Protein AF-A0A0M8XRR8-F1 (afdb_monomer_lite)

Secondary structure (DSSP, 8-state):
--SS--SEEEEEEEEETTEEEEEEETTEEESSEEE-TTT-SSHHHHHHHHHHHHHSPEEEEEEEEEEEEE-PPPSSPPPTTPPS-EEEEEEEEEEES-----TT-TT-EEE-HHHHHHHHHHHHHHHTTSS-HHHHHHS--B-HHHHHHHHHTTSS---HHHHHHHHHHH-

Structure (mmCIF, N/CA/C/O backbone):
data_AF-A0A0M8XRR8-F1
#
_entry.id   AF-A0A0M8XRR8-F1
#
loop_
_atom_site.group_PDB
_atom_site.id
_atom_site.type_symbol
_atom_site.label_atom_id
_atom_site.label_alt_id
_atom_site.label_comp_id
_atom_site.label_asym_id
_atom_site.label_entity_id
_atom_site.label_seq_id
_atom_site.pdbx_PDB_ins_code
_atom_site.Cartn_x
_atom_site.Cartn_y
_atom_site.Cartn_z
_atom_site.occupancy
_atom_site.B_iso_or_equiv
_atom_site.auth_seq_id
_atom_site.auth_comp_id
_atom_site.auth_asym_id
_atom_site.auth_atom_id
_atom_site.pdbx_PDB_model_num
ATOM 1 N N . MET A 1 1 ? 21.728 -3.946 -2.144 1.00 59.56 1 MET A N 1
ATOM 2 C CA . MET A 1 1 ? 20.487 -3.176 -2.395 1.00 59.56 1 MET A CA 1
ATOM 3 C C . MET A 1 1 ? 20.867 -1.784 -2.896 1.00 59.56 1 MET A C 1
ATOM 5 O O . MET A 1 1 ? 21.911 -1.306 -2.466 1.00 59.56 1 MET A O 1
ATOM 9 N N . PRO A 1 2 ? 20.089 -1.155 -3.796 1.00 62.59 2 PRO A N 1
ATOM 10 C CA . PRO A 1 2 ? 20.372 0.178 -4.313 1.00 62.59 2 PRO A CA 1
ATOM 11 C C . PRO A 1 2 ? 20.340 1.204 -3.183 1.00 62.59 2 PRO A C 1
ATOM 13 O O . PRO A 1 2 ? 19.416 1.198 -2.370 1.00 62.59 2 PRO A O 1
ATOM 16 N N . THR A 1 3 ? 21.332 2.089 -3.154 1.00 84.19 3 THR A N 1
ATOM 17 C CA . THR A 1 3 ? 21.467 3.130 -2.124 1.00 84.19 3 THR A CA 1
ATOM 18 C C . THR A 1 3 ? 20.432 4.246 -2.279 1.00 84.19 3 THR A C 1
ATOM 20 O O . THR A 1 3 ? 20.097 4.905 -1.303 1.00 84.19 3 THR A O 1
ATOM 23 N N . TYR A 1 4 ? 19.902 4.443 -3.489 1.00 88.19 4 TYR A N 1
ATOM 24 C CA . TYR A 1 4 ? 18.969 5.518 -3.823 1.00 88.19 4 TYR A CA 1
ATOM 25 C C . TYR A 1 4 ? 17.598 4.985 -4.244 1.00 88.19 4 TYR A C 1
ATOM 27 O O . TYR A 1 4 ? 17.458 3.846 -4.698 1.00 88.19 4 TYR A O 1
ATOM 35 N N . CYS A 1 5 ? 16.587 5.840 -4.111 1.00 90.38 5 CYS A N 1
ATOM 36 C CA . CYS A 1 5 ? 15.266 5.632 -4.690 1.00 90.38 5 CYS A CA 1
ATOM 37 C C . CYS A 1 5 ? 15.357 5.623 -6.228 1.00 90.38 5 CYS A C 1
ATOM 39 O O . CYS A 1 5 ? 15.915 6.539 -6.836 1.00 90.38 5 CYS A O 1
ATOM 41 N N . ASP A 1 6 ? 14.784 4.597 -6.858 1.00 91.00 6 ASP A N 1
ATOM 42 C CA . ASP A 1 6 ? 14.714 4.452 -8.319 1.00 91.00 6 ASP A CA 1
ATOM 43 C C . ASP A 1 6 ? 13.427 5.037 -8.930 1.00 91.00 6 ASP A C 1
ATOM 45 O O . ASP A 1 6 ? 13.238 5.011 -10.146 1.00 91.00 6 ASP A O 1
ATOM 49 N N . SER A 1 7 ? 12.558 5.602 -8.086 1.00 93.50 7 SER A N 1
ATOM 50 C CA . SER A 1 7 ? 11.241 6.132 -8.444 1.00 93.50 7 SER A CA 1
ATOM 51 C C . SER A 1 7 ? 10.305 5.089 -9.071 1.00 93.50 7 SER A C 1
ATOM 53 O O . SER A 1 7 ? 9.370 5.464 -9.781 1.00 93.50 7 SER A O 1
ATOM 55 N N . THR A 1 8 ? 10.519 3.793 -8.817 1.00 95.94 8 THR A N 1
ATOM 56 C CA . THR A 1 8 ? 9.655 2.706 -9.297 1.00 95.94 8 THR A CA 1
ATOM 57 C C . THR A 1 8 ? 9.261 1.763 -8.173 1.00 95.94 8 THR A C 1
ATOM 59 O O . THR A 1 8 ? 10.115 1.314 -7.416 1.00 95.94 8 THR A O 1
ATOM 62 N N . MET A 1 9 ? 7.975 1.438 -8.080 1.00 96.50 9 MET A N 1
ATOM 63 C CA . MET A 1 9 ? 7.430 0.536 -7.065 1.00 96.50 9 MET A CA 1
ATOM 64 C C . MET A 1 9 ? 6.542 -0.512 -7.720 1.00 96.50 9 MET A C 1
ATOM 66 O O . MET A 1 9 ? 5.689 -0.193 -8.546 1.00 96.50 9 MET A O 1
ATOM 70 N N . VAL A 1 10 ? 6.727 -1.772 -7.356 1.00 97.94 10 VAL A N 1
ATOM 71 C CA . VAL A 1 10 ? 5.784 -2.839 -7.690 1.00 97.94 10 VAL A CA 1
ATOM 72 C C . VAL A 1 10 ? 4.957 -3.156 -6.455 1.00 97.94 10 VAL A C 1
ATOM 74 O O . VAL A 1 10 ? 5.484 -3.125 -5.345 1.00 97.94 10 VAL A O 1
ATOM 77 N N . ALA A 1 11 ? 3.679 -3.460 -6.646 1.00 98.06 11 ALA A N 1
ATOM 78 C CA . ALA A 1 11 ? 2.813 -3.991 -5.602 1.00 98.06 11 ALA A CA 1
ATOM 79 C C . ALA A 1 11 ? 1.953 -5.126 -6.150 1.00 98.06 11 ALA A C 1
ATOM 81 O O . ALA A 1 11 ? 1.663 -5.166 -7.350 1.00 98.06 11 ALA A O 1
ATOM 82 N N . VAL A 1 12 ? 1.552 -6.049 -5.279 1.00 98.31 12 VAL A N 1
ATOM 83 C CA . VAL A 1 12 ? 0.782 -7.227 -5.683 1.00 98.31 12 VAL A CA 1
ATOM 84 C C . VAL A 1 12 ? -0.435 -7.418 -4.791 1.00 98.31 12 VAL A C 1
ATOM 86 O O . VAL A 1 12 ? -0.307 -7.644 -3.593 1.00 98.31 12 VAL A O 1
ATOM 89 N N . LEU A 1 13 ? -1.622 -7.383 -5.391 1.00 97.69 13 LEU A N 1
ATOM 90 C CA . LEU A 1 13 ? -2.862 -7.817 -4.768 1.00 97.69 13 LEU A CA 1
ATOM 91 C C . LEU A 1 13 ? -2.960 -9.345 -4.887 1.00 97.69 13 LEU A C 1
ATOM 93 O O . LEU A 1 13 ? -3.325 -9.889 -5.931 1.00 97.69 13 LEU A O 1
ATOM 97 N N . ILE A 1 14 ? -2.566 -10.038 -3.824 1.00 97.25 14 ILE A N 1
ATOM 98 C CA . ILE A 1 14 ? -2.640 -11.498 -3.736 1.00 97.25 14 ILE A CA 1
ATOM 99 C C . ILE A 1 14 ? -3.966 -11.849 -3.081 1.00 97.25 14 ILE A C 1
ATOM 101 O O . ILE A 1 14 ? -4.205 -11.379 -1.975 1.00 97.25 14 ILE A O 1
ATOM 105 N N . THR A 1 15 ? -4.790 -12.660 -3.742 1.00 93.00 15 THR A N 1
ATOM 106 C CA . THR A 1 15 ? -6.141 -13.007 -3.259 1.00 93.00 15 THR A CA 1
ATOM 107 C C . THR A 1 15 ? -6.335 -14.516 -3.121 1.00 93.00 15 THR A C 1
ATOM 109 O O . THR A 1 15 ? -5.791 -15.284 -3.925 1.00 93.00 15 THR A O 1
ATOM 112 N N . ALA A 1 16 ? -7.090 -14.926 -2.100 1.00 91.06 16 ALA A N 1
ATOM 113 C CA . ALA A 1 16 ? -7.617 -16.276 -1.887 1.00 91.06 16 ALA A CA 1
ATOM 114 C C . ALA A 1 16 ? -8.849 -16.184 -0.970 1.00 91.06 16 ALA A C 1
ATOM 116 O O . ALA A 1 16 ? -8.792 -15.446 0.001 1.00 91.06 16 ALA A O 1
ATOM 117 N N . ASP A 1 17 ? -9.935 -16.898 -1.285 1.00 87.44 17 ASP A N 1
ATOM 118 C CA . ASP A 1 17 ? -11.136 -17.023 -0.435 1.00 87.44 17 ASP A CA 1
ATOM 119 C C . ASP A 1 17 ? -11.652 -15.693 0.172 1.00 87.44 17 ASP A C 1
ATOM 121 O O . ASP A 1 17 ? -11.903 -15.599 1.366 1.00 87.44 17 ASP A O 1
ATOM 125 N N . ASP A 1 18 ? -11.790 -14.656 -0.667 1.00 88.94 18 ASP A N 1
ATOM 126 C CA . ASP A 1 18 ? -12.195 -13.277 -0.307 1.00 88.94 18 ASP A CA 1
ATOM 127 C C . ASP A 1 18 ? -11.234 -12.499 0.616 1.00 88.94 18 ASP A C 1
ATOM 129 O O . ASP A 1 18 ? -11.480 -11.337 0.952 1.00 88.94 18 ASP A O 1
ATOM 133 N N . GLU A 1 19 ? -10.085 -13.084 0.941 1.00 95.06 19 GLU A N 1
ATOM 134 C CA . GLU A 1 19 ? -8.995 -12.445 1.664 1.00 95.06 19 GLU A CA 1
ATOM 135 C C . GLU A 1 19 ? -7.904 -11.941 0.708 1.00 95.06 19 GLU A C 1
ATOM 137 O O . GLU A 1 19 ? -7.723 -12.408 -0.426 1.00 95.06 19 GLU A O 1
ATOM 142 N N . LEU A 1 20 ? -7.119 -10.985 1.201 1.00 96.56 20 LEU A N 1
ATOM 143 C CA . LEU A 1 20 ? -5.918 -10.478 0.564 1.00 96.56 20 LEU A CA 1
ATOM 144 C C . LEU A 1 20 ? -4.712 -10.557 1.497 1.00 96.56 20 LEU A C 1
ATOM 146 O O . LEU A 1 20 ? -4.826 -10.431 2.712 1.00 96.56 20 LEU A O 1
ATOM 150 N N . VAL A 1 21 ? -3.521 -10.719 0.926 1.00 97.69 21 VAL A N 1
ATOM 151 C CA . VAL A 1 21 ? -2.292 -10.681 1.726 1.00 97.69 21 VAL A CA 1
ATOM 152 C C . VAL A 1 21 ? -1.878 -9.239 1.985 1.00 97.69 21 VAL A C 1
ATOM 154 O O . VAL A 1 21 ? -1.621 -8.485 1.042 1.00 97.69 21 VAL A O 1
ATOM 157 N N . LEU A 1 22 ? -1.722 -8.884 3.259 1.00 98.00 22 LEU A N 1
ATOM 158 C CA . LEU A 1 22 ? -1.057 -7.656 3.687 1.00 98.00 22 LEU A CA 1
ATOM 159 C C . LEU A 1 22 ? 0.230 -7.989 4.439 1.00 98.00 22 LEU A C 1
ATOM 161 O O . LEU A 1 22 ? 0.352 -9.013 5.112 1.00 98.00 22 LEU A O 1
ATOM 165 N N . VAL A 1 23 ? 1.203 -7.096 4.318 1.00 97.06 23 VAL A N 1
ATOM 166 C CA . VAL A 1 23 ? 2.496 -7.155 4.993 1.00 97.06 23 VAL A CA 1
ATOM 167 C C . VAL A 1 23 ? 2.697 -5.886 5.812 1.00 97.06 23 VAL A C 1
ATOM 169 O O . VAL A 1 23 ? 2.219 -4.804 5.455 1.00 97.06 23 VAL A O 1
ATOM 172 N N . GLN A 1 24 ? 3.436 -6.020 6.908 1.00 95.31 24 GLN A N 1
ATOM 173 C CA . GLN A 1 24 ? 3.881 -4.871 7.683 1.00 95.31 24 GLN A CA 1
ATOM 174 C C . GLN A 1 24 ? 5.165 -4.295 7.083 1.00 95.31 24 GLN A C 1
ATOM 176 O O . GLN A 1 24 ? 6.190 -4.969 6.995 1.00 95.31 24 GLN A O 1
ATOM 181 N N . HIS A 1 25 ? 5.103 -3.022 6.714 1.00 92.38 25 HIS A N 1
ATOM 182 C CA . HIS A 1 25 ? 6.227 -2.186 6.311 1.00 92.38 25 HIS A CA 1
ATOM 183 C C . HIS A 1 25 ? 6.621 -1.247 7.457 1.00 92.38 25 HIS A C 1
ATOM 185 O O . HIS A 1 25 ? 5.898 -1.093 8.440 1.00 92.38 25 HIS A O 1
ATOM 191 N N . GLN A 1 26 ? 7.746 -0.543 7.306 1.00 88.81 26 GLN A N 1
ATOM 192 C CA . GLN A 1 26 ? 8.190 0.458 8.288 1.00 88.81 26 GLN A CA 1
ATOM 193 C C . GLN A 1 26 ? 7.170 1.584 8.516 1.00 88.81 26 GLN A C 1
ATOM 195 O O . GLN A 1 26 ? 7.092 2.114 9.616 1.00 88.81 26 GLN A O 1
ATOM 200 N N . LEU A 1 27 ? 6.411 1.950 7.479 1.00 89.56 27 LEU A N 1
ATOM 201 C CA . LEU A 1 27 ? 5.430 3.041 7.512 1.00 89.56 27 LEU A CA 1
ATOM 202 C C . LEU A 1 27 ? 3.995 2.565 7.798 1.00 89.56 27 LEU A C 1
ATOM 204 O O . LEU A 1 27 ? 3.077 3.376 7.774 1.00 89.56 27 LEU A O 1
ATOM 208 N N . GLY A 1 28 ? 3.792 1.263 8.014 1.00 95.00 28 GLY A N 1
ATOM 209 C CA . GLY A 1 28 ? 2.487 0.676 8.311 1.00 95.00 28 GLY A CA 1
ATOM 210 C C . GLY A 1 28 ? 2.146 -0.531 7.444 1.00 95.00 28 GLY A C 1
ATOM 211 O O . GLY A 1 28 ? 3.030 -1.209 6.930 1.00 95.00 28 GLY A O 1
ATOM 212 N N . MET A 1 29 ? 0.862 -0.835 7.305 1.00 97.62 29 MET A N 1
ATOM 213 C CA . MET A 1 29 ? 0.374 -2.013 6.586 1.00 97.62 29 MET A CA 1
ATOM 214 C C . MET A 1 29 ? 0.166 -1.726 5.095 1.00 97.62 29 MET A C 1
ATOM 216 O O . MET A 1 29 ? -0.166 -0.613 4.692 1.00 97.62 29 MET A O 1
ATOM 220 N N . GLY A 1 30 ? 0.320 -2.738 4.248 1.00 97.56 30 GLY A N 1
ATOM 221 C CA . GLY A 1 30 ? -0.002 -2.627 2.828 1.00 97.56 30 GLY A CA 1
ATOM 222 C C . GLY A 1 30 ? 0.150 -3.953 2.099 1.00 97.56 30 GLY A C 1
ATOM 223 O O . GLY A 1 30 ? 0.633 -4.928 2.661 1.00 97.56 30 GLY A O 1
ATOM 224 N N . ALA A 1 31 ? -0.239 -3.994 0.829 1.00 97.69 31 ALA A N 1
ATOM 225 C CA . ALA A 1 31 ? 0.086 -5.116 -0.047 1.00 97.69 31 ALA A CA 1
ATOM 226 C C . ALA A 1 31 ? 1.615 -5.331 -0.125 1.00 97.69 31 ALA A C 1
ATOM 228 O O . ALA A 1 31 ? 2.372 -4.358 0.030 1.00 97.69 31 ALA A O 1
ATOM 229 N N . PRO A 1 32 ? 2.079 -6.563 -0.416 1.00 96.94 32 PRO A N 1
ATOM 230 C CA . PRO A 1 32 ? 3.472 -6.829 -0.753 1.00 96.94 32 PRO A CA 1
ATOM 231 C C . PRO A 1 32 ? 3.949 -5.856 -1.826 1.00 96.94 32 PRO A C 1
ATOM 233 O O . PRO A 1 32 ? 3.338 -5.755 -2.894 1.00 96.94 32 PRO A O 1
ATOM 236 N N . ALA A 1 33 ? 4.992 -5.092 -1.510 1.00 95.88 33 ALA A N 1
ATOM 237 C CA . ALA A 1 33 ? 5.457 -4.007 -2.361 1.00 95.88 33 ALA A CA 1
ATOM 238 C C . ALA A 1 33 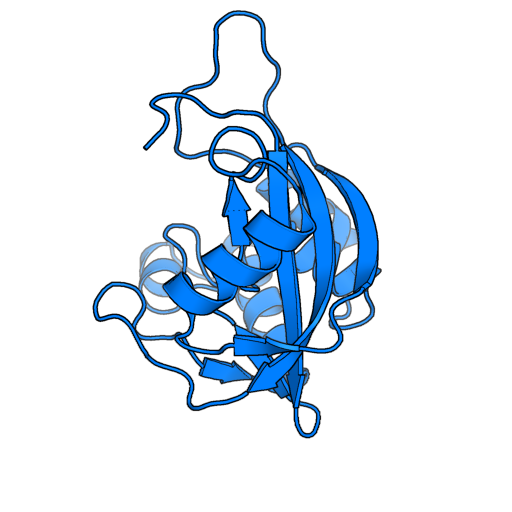? 6.931 -3.685 -2.130 1.00 95.88 33 ALA A C 1
ATOM 240 O O . ALA A 1 33 ? 7.416 -3.737 -1.001 1.00 95.88 33 ALA A O 1
ATOM 241 N N . ALA A 1 34 ? 7.643 -3.330 -3.194 1.00 94.06 34 ALA A N 1
ATOM 242 C CA . ALA A 1 34 ? 9.054 -2.967 -3.129 1.00 94.06 34 ALA A CA 1
ATOM 243 C C . ALA A 1 34 ? 9.499 -2.187 -4.368 1.00 94.06 34 ALA A C 1
ATOM 245 O O . ALA A 1 34 ? 8.783 -2.093 -5.368 1.00 94.06 34 ALA A O 1
ATOM 246 N N . HIS A 1 35 ? 10.721 -1.656 -4.297 1.00 94.06 35 HIS A N 1
ATOM 247 C CA . HIS A 1 35 ? 11.395 -1.075 -5.450 1.00 94.06 35 HIS A CA 1
ATOM 248 C C . HIS A 1 35 ? 11.540 -2.102 -6.571 1.00 94.06 35 HIS A C 1
ATOM 250 O O . HIS A 1 35 ? 11.934 -3.241 -6.321 1.00 94.06 35 HIS A O 1
ATOM 256 N N . ALA A 1 36 ? 11.250 -1.690 -7.802 1.00 92.88 36 ALA A N 1
ATOM 257 C CA . ALA A 1 36 ? 11.172 -2.612 -8.926 1.00 92.88 36 ALA A CA 1
ATOM 258 C C . ALA A 1 36 ? 12.417 -2.563 -9.817 1.00 92.88 36 ALA A C 1
ATOM 260 O O . ALA A 1 36 ? 13.254 -3.463 -9.774 1.00 92.88 36 ALA A O 1
ATOM 261 N N . LEU A 1 37 ? 12.548 -1.533 -10.652 1.00 93.06 37 LEU A N 1
ATOM 262 C CA . LEU A 1 37 ? 13.407 -1.598 -11.836 1.00 93.06 37 LEU A CA 1
ATOM 263 C C . LEU A 1 37 ? 14.899 -1.387 -11.554 1.00 93.06 37 LEU A C 1
ATOM 265 O O . LEU A 1 37 ? 15.720 -1.727 -12.402 1.00 93.06 37 LEU A O 1
ATOM 269 N N . ALA A 1 38 ? 15.288 -0.881 -10.380 1.00 88.88 38 ALA A N 1
ATOM 270 C CA . ALA A 1 38 ? 16.697 -0.898 -9.976 1.00 88.88 38 ALA A CA 1
ATOM 271 C C . ALA A 1 38 ? 17.158 -2.247 -9.407 1.00 88.88 38 ALA A C 1
ATOM 273 O O . ALA A 1 38 ? 18.361 -2.465 -9.263 1.00 88.88 38 ALA A O 1
ATOM 274 N N . LEU A 1 39 ? 16.226 -3.129 -9.042 1.00 88.06 39 LEU A N 1
ATOM 275 C CA . LEU A 1 39 ? 16.513 -4.443 -8.461 1.00 88.06 39 LEU A CA 1
ATOM 276 C C . LEU A 1 39 ? 16.247 -5.589 -9.435 1.00 88.06 39 LEU A C 1
ATOM 278 O O . LEU A 1 39 ? 16.902 -6.626 -9.361 1.00 88.06 39 LEU A O 1
ATOM 282 N N . HIS A 1 40 ? 15.316 -5.383 -10.361 1.00 92.06 40 HIS A N 1
ATOM 283 C CA . HIS A 1 40 ? 14.756 -6.427 -11.201 1.00 92.06 40 HIS A CA 1
ATOM 284 C C . HIS A 1 40 ? 14.738 -5.997 -12.660 1.00 92.06 40 HIS A C 1
ATOM 286 O O . HIS A 1 40 ? 14.458 -4.847 -12.986 1.00 92.06 40 HIS A O 1
ATOM 292 N N . SER A 1 41 ? 14.966 -6.949 -13.564 1.00 91.88 41 SER A N 1
ATOM 293 C CA . SER A 1 41 ? 14.978 -6.669 -15.004 1.00 91.88 41 SER A CA 1
ATOM 294 C C . SER A 1 41 ? 13.594 -6.368 -15.591 1.00 91.88 41 SER A C 1
ATOM 296 O O . SER A 1 41 ? 13.505 -5.783 -16.666 1.00 91.88 41 SER A O 1
ATOM 298 N N . THR A 1 42 ? 12.511 -6.790 -14.927 1.00 96.12 42 THR A N 1
ATOM 299 C CA . THR A 1 42 ? 11.127 -6.557 -15.370 1.00 96.12 42 THR A CA 1
ATOM 300 C C . THR A 1 42 ? 10.180 -6.418 -14.180 1.00 96.12 42 THR A C 1
ATOM 302 O O . THR A 1 42 ? 10.439 -6.944 -13.098 1.00 96.12 42 THR A O 1
ATOM 305 N N . TRP A 1 43 ? 9.034 -5.777 -14.403 1.00 97.12 43 TRP A N 1
ATOM 306 C CA . TRP A 1 43 ? 7.991 -5.598 -13.392 1.00 97.12 43 TRP A CA 1
ATOM 307 C C . TRP A 1 43 ? 7.372 -6.902 -12.889 1.00 97.12 43 TRP A C 1
ATOM 309 O O . TRP A 1 43 ? 7.180 -7.054 -11.689 1.00 97.12 43 TRP A O 1
ATOM 319 N N . ILE A 1 44 ? 7.088 -7.859 -13.778 1.00 97.31 44 ILE A N 1
ATOM 320 C CA . ILE A 1 44 ? 6.545 -9.165 -13.372 1.00 97.31 44 ILE A CA 1
ATOM 321 C C . ILE A 1 44 ? 7.560 -9.962 -12.552 1.00 97.31 44 ILE A C 1
ATOM 323 O O . ILE A 1 44 ? 7.192 -10.649 -11.600 1.00 97.31 44 ILE A O 1
ATOM 327 N N . ARG A 1 45 ? 8.848 -9.858 -12.898 1.00 96.94 45 ARG A N 1
ATOM 328 C CA . ARG A 1 45 ? 9.915 -10.472 -12.112 1.00 96.94 45 ARG A CA 1
ATOM 329 C C . ARG A 1 45 ? 9.965 -9.861 -10.715 1.00 96.94 45 ARG A C 1
ATOM 331 O O . ARG A 1 45 ? 9.921 -10.617 -9.751 1.00 96.94 45 ARG A O 1
ATOM 338 N N . ALA A 1 46 ? 9.941 -8.529 -10.622 1.00 97.06 46 ALA A N 1
ATOM 339 C CA . ALA A 1 46 ? 9.860 -7.823 -9.347 1.00 97.06 46 ALA A CA 1
ATOM 340 C C . ALA A 1 46 ? 8.637 -8.273 -8.533 1.00 97.06 46 ALA A C 1
ATOM 342 O O . ALA A 1 46 ? 8.779 -8.670 -7.385 1.00 97.06 46 ALA A O 1
ATOM 343 N N . ALA A 1 47 ? 7.446 -8.307 -9.142 1.00 97.44 47 ALA A N 1
ATOM 344 C CA . ALA A 1 47 ? 6.216 -8.744 -8.481 1.00 97.44 47 ALA A CA 1
ATOM 345 C C . ALA A 1 47 ? 6.351 -10.151 -7.875 1.00 97.44 47 ALA A C 1
ATOM 347 O O . ALA A 1 47 ? 5.977 -10.365 -6.723 1.00 97.44 47 ALA A O 1
ATOM 348 N N . ARG A 1 48 ? 6.904 -11.108 -8.631 1.00 97.31 48 ARG A N 1
ATOM 349 C CA . ARG A 1 48 ? 7.078 -12.500 -8.188 1.00 97.31 48 ARG A CA 1
ATOM 350 C C . ARG A 1 48 ? 8.130 -12.639 -7.090 1.00 97.31 48 ARG A C 1
ATOM 352 O O . ARG A 1 48 ? 7.855 -13.275 -6.077 1.00 97.31 48 ARG A O 1
ATOM 359 N N . GLU A 1 49 ? 9.317 -12.070 -7.296 1.00 96.62 49 GLU A N 1
ATOM 360 C CA . GLU A 1 49 ? 10.437 -12.207 -6.358 1.00 96.62 49 GLU A CA 1
ATOM 361 C C . GLU A 1 49 ? 10.154 -11.485 -5.034 1.00 96.62 49 GLU A C 1
ATOM 363 O O . GLU A 1 49 ? 10.371 -12.057 -3.968 1.00 96.62 49 GLU A O 1
ATOM 368 N N . GLU A 1 50 ? 9.582 -10.280 -5.083 1.00 95.50 50 GLU A N 1
ATOM 369 C CA . GLU A 1 50 ? 9.250 -9.503 -3.882 1.00 95.50 50 GLU A CA 1
ATOM 370 C C . GLU A 1 50 ? 8.069 -10.109 -3.118 1.00 95.50 50 GLU A C 1
ATOM 372 O O . GLU A 1 50 ? 8.086 -10.150 -1.888 1.00 95.50 50 GLU A O 1
ATOM 377 N N . THR A 1 51 ? 7.081 -10.677 -3.822 1.00 96.00 51 THR A N 1
ATOM 378 C CA . THR A 1 51 ? 6.018 -11.470 -3.181 1.00 96.00 51 THR A CA 1
ATOM 379 C C . THR A 1 51 ? 6.611 -12.638 -2.401 1.00 96.00 51 THR A C 1
ATOM 381 O O . THR A 1 51 ? 6.321 -12.795 -1.212 1.00 96.00 51 THR A O 1
ATOM 384 N N . ALA A 1 52 ? 7.473 -13.435 -3.037 1.00 95.75 52 ALA A N 1
ATOM 385 C CA . ALA A 1 52 ? 8.096 -14.586 -2.394 1.00 95.75 52 ALA A CA 1
ATOM 386 C C . ALA A 1 52 ? 8.962 -14.173 -1.198 1.00 95.75 52 ALA A C 1
ATOM 388 O O . ALA A 1 52 ? 8.894 -14.809 -0.146 1.00 95.75 52 ALA A O 1
ATOM 389 N N . ALA A 1 53 ? 9.724 -13.085 -1.323 1.00 93.69 53 ALA A N 1
ATOM 390 C CA . ALA A 1 53 ? 10.570 -12.580 -0.249 1.00 93.69 53 ALA A CA 1
ATOM 391 C C . ALA A 1 53 ? 9.761 -12.079 0.960 1.00 93.69 53 ALA A C 1
ATOM 393 O O . ALA A 1 53 ? 10.107 -12.389 2.099 1.00 93.69 53 ALA A O 1
ATOM 394 N N . GLN A 1 54 ? 8.684 -11.323 0.729 1.00 94.88 54 GLN A N 1
ATOM 395 C CA . GLN A 1 54 ? 7.926 -10.672 1.805 1.00 94.88 54 GLN A CA 1
ATOM 396 C C . GLN A 1 54 ? 6.898 -11.590 2.468 1.00 94.88 54 GLN A C 1
ATOM 398 O O . GLN A 1 54 ? 6.576 -11.405 3.641 1.00 94.88 54 GLN A O 1
ATOM 403 N N . THR A 1 55 ? 6.382 -12.573 1.728 1.00 95.19 55 THR A N 1
ATOM 404 C CA . THR A 1 55 ? 5.244 -13.395 2.172 1.00 95.19 55 THR A CA 1
ATOM 405 C C . THR A 1 55 ? 5.550 -14.887 2.211 1.00 95.19 55 THR A C 1
ATOM 407 O O . THR A 1 55 ? 4.791 -15.644 2.802 1.00 95.19 55 THR A O 1
ATOM 410 N N . GLY A 1 56 ? 6.623 -15.352 1.567 1.00 95.00 56 GLY A N 1
ATOM 411 C CA . GLY A 1 56 ? 6.880 -16.780 1.362 1.00 95.00 56 GLY A CA 1
ATOM 412 C C . GLY A 1 56 ? 5.983 -17.456 0.316 1.00 95.00 56 GLY A C 1
ATOM 413 O O . GLY A 1 56 ? 6.178 -18.642 0.051 1.00 95.00 56 GLY A O 1
ATOM 414 N N . LEU A 1 57 ? 5.030 -16.737 -0.286 1.00 95.69 57 LEU A N 1
ATOM 415 C CA . LEU A 1 57 ? 4.133 -17.267 -1.311 1.00 95.69 57 LEU A CA 1
ATOM 416 C C . LEU A 1 57 ? 4.768 -17.229 -2.701 1.00 95.69 57 LEU A C 1
ATOM 418 O O . LEU A 1 57 ? 5.475 -16.291 -3.063 1.00 95.69 57 LEU A O 1
ATOM 422 N N . SER A 1 58 ? 4.439 -18.218 -3.525 1.00 95.94 58 SER A N 1
ATOM 423 C CA . SER A 1 58 ? 4.688 -18.155 -4.966 1.00 95.94 58 SER A CA 1
ATOM 424 C C . SER A 1 58 ? 3.505 -17.496 -5.664 1.00 95.94 58 SER A C 1
ATOM 426 O O . SER A 1 58 ? 2.372 -17.953 -5.530 1.00 95.94 58 SER A O 1
ATOM 428 N N . LEU A 1 59 ? 3.767 -16.431 -6.421 1.00 96.56 59 LEU A N 1
ATOM 429 C CA . LEU A 1 59 ? 2.737 -15.726 -7.178 1.00 96.56 59 LEU A CA 1
ATOM 430 C C . LEU A 1 59 ? 2.449 -16.439 -8.509 1.00 96.56 59 LEU A C 1
ATOM 432 O O . LEU A 1 59 ? 3.337 -16.558 -9.363 1.00 96.56 59 LEU A O 1
ATOM 436 N N . VAL A 1 60 ? 1.200 -16.864 -8.704 1.00 95.12 60 VAL A N 1
ATOM 437 C CA . VAL A 1 60 ? 0.711 -17.508 -9.933 1.00 95.12 60 VAL A CA 1
ATOM 438 C C . VAL A 1 60 ? -0.416 -16.701 -10.580 1.00 95.12 60 VAL A C 1
ATOM 440 O O . VAL A 1 60 ? -1.062 -15.884 -9.925 1.00 95.12 60 VAL A O 1
ATOM 443 N N . ASP A 1 61 ? -0.613 -16.898 -11.888 1.00 94.88 61 ASP A N 1
ATOM 444 C CA . ASP A 1 61 ? -1.623 -16.207 -12.716 1.00 94.88 61 ASP A CA 1
ATOM 445 C C . ASP A 1 61 ? -1.597 -14.673 -12.614 1.00 94.88 61 ASP A C 1
ATOM 447 O O . ASP A 1 61 ? -2.615 -13.987 -12.725 1.00 94.88 61 ASP A O 1
ATOM 451 N N . ALA A 1 62 ? -0.401 -14.128 -12.392 1.00 96.62 62 ALA A N 1
ATOM 452 C CA . ALA A 1 62 ? -0.207 -12.702 -12.217 1.00 96.62 62 ALA A CA 1
ATOM 453 C C . ALA A 1 62 ? -0.442 -11.927 -13.516 1.00 96.62 62 ALA A C 1
ATOM 455 O O . ALA A 1 62 ? 0.195 -12.206 -14.535 1.00 96.62 62 ALA A O 1
ATOM 456 N N . HIS A 1 63 ? -1.266 -10.888 -13.443 1.00 97.56 63 HIS A N 1
ATOM 457 C CA . HIS A 1 63 ? -1.465 -9.914 -14.512 1.00 97.56 63 HIS A CA 1
ATOM 458 C C . HIS A 1 63 ? -1.428 -8.488 -13.950 1.00 97.56 63 HIS A C 1
ATOM 460 O O . HIS A 1 63 ? -1.724 -8.258 -12.777 1.00 97.56 63 HIS A O 1
ATOM 466 N N . ALA A 1 64 ? -1.007 -7.527 -14.771 1.00 97.75 64 ALA A N 1
ATOM 467 C CA . ALA A 1 64 ? -1.005 -6.123 -14.384 1.00 97.75 64 ALA A CA 1
ATOM 468 C C . ALA A 1 64 ? -2.447 -5.603 -14.341 1.00 97.75 64 ALA A C 1
ATOM 470 O O . ALA A 1 64 ? -3.214 -5.862 -15.266 1.00 97.75 64 ALA A O 1
ATOM 471 N N . VAL A 1 65 ? -2.796 -4.854 -13.295 1.00 97.44 65 VAL A N 1
ATOM 472 C CA . VAL A 1 65 ? -4.158 -4.326 -13.100 1.00 97.44 65 VAL A CA 1
ATOM 473 C C . VAL A 1 65 ? -4.205 -2.820 -13.281 1.00 97.44 65 VAL A C 1
ATOM 475 O O . VAL A 1 65 ? -5.095 -2.293 -13.937 1.00 97.44 65 VAL A O 1
ATOM 478 N N . THR A 1 66 ? -3.227 -2.106 -12.726 1.00 97.75 66 THR A N 1
ATOM 479 C CA . THR A 1 66 ? -3.138 -0.655 -12.879 1.00 97.75 66 THR A CA 1
ATOM 480 C C . THR A 1 66 ? -1.700 -0.186 -12.737 1.00 97.75 66 THR A C 1
ATOM 482 O O . THR A 1 66 ? -0.845 -0.857 -12.154 1.00 97.75 66 THR A O 1
ATOM 485 N N . SER A 1 67 ? -1.424 1.001 -13.255 1.00 97.75 67 SER A N 1
ATOM 486 C CA . SER A 1 67 ? -0.170 1.707 -13.041 1.00 97.75 67 SER A CA 1
ATOM 487 C C . SER A 1 67 ? -0.432 3.196 -12.869 1.00 97.75 67 SER A C 1
ATOM 489 O O . SER A 1 67 ? -1.534 3.691 -13.115 1.00 97.75 67 SER A O 1
ATOM 491 N N . GLY A 1 68 ? 0.570 3.921 -12.392 1.00 97.12 68 GLY A N 1
ATOM 492 C CA . GLY A 1 68 ? 0.502 5.371 -12.290 1.00 97.12 68 GLY A CA 1
ATOM 493 C C . GLY A 1 68 ? 1.477 5.916 -11.268 1.00 97.12 68 GLY A C 1
ATOM 494 O O . GLY A 1 68 ? 2.137 5.168 -10.552 1.00 97.12 68 GLY A O 1
ATOM 495 N N . ARG A 1 69 ? 1.575 7.238 -11.195 1.00 95.75 69 ARG A N 1
ATOM 496 C CA . ARG A 1 69 ? 2.480 7.907 -10.265 1.00 95.75 69 ARG A CA 1
ATOM 497 C C . ARG A 1 69 ? 1.725 8.402 -9.036 1.00 95.75 69 ARG A C 1
ATOM 499 O O . ARG A 1 69 ? 0.643 8.971 -9.169 1.00 95.75 69 ARG A O 1
ATOM 506 N N . LEU A 1 70 ? 2.313 8.209 -7.861 1.00 95.75 70 LEU A N 1
ATOM 507 C CA . LEU A 1 70 ? 1.921 8.884 -6.624 1.00 95.75 70 LEU A CA 1
ATOM 508 C C . LEU A 1 70 ? 3.122 9.677 -6.085 1.00 95.75 70 LEU A C 1
ATOM 510 O O . LEU A 1 70 ? 4.262 9.326 -6.395 1.00 95.75 70 LEU A O 1
ATOM 514 N N . PRO A 1 71 ? 2.900 10.763 -5.325 1.00 93.12 71 PRO A N 1
ATOM 515 C CA . PRO A 1 71 ? 3.973 11.556 -4.724 1.00 93.12 71 PRO A CA 1
ATOM 516 C C . PRO A 1 71 ? 4.532 10.912 -3.442 1.00 93.12 71 PRO A C 1
ATOM 518 O O . PRO A 1 71 ? 5.056 11.619 -2.592 1.00 93.12 71 PRO A O 1
ATOM 521 N N . ASP A 1 72 ? 4.404 9.592 -3.290 1.00 90.69 72 ASP A N 1
ATOM 522 C CA . ASP A 1 72 ? 4.685 8.884 -2.047 1.00 90.69 72 ASP A CA 1
ATOM 523 C C . ASP A 1 72 ? 6.146 8.999 -1.584 1.00 90.69 72 ASP A C 1
ATOM 525 O O . ASP A 1 72 ? 7.093 8.910 -2.376 1.00 90.69 72 ASP A O 1
ATOM 529 N N . ARG A 1 73 ? 6.337 9.194 -0.276 1.00 85.25 73 ARG A N 1
ATOM 530 C CA . ARG A 1 73 ? 7.672 9.310 0.322 1.00 85.25 73 ARG A CA 1
ATOM 531 C C . ARG A 1 73 ? 8.418 7.979 0.312 1.00 85.25 73 ARG A C 1
ATOM 533 O O . ARG A 1 73 ? 7.885 6.933 0.669 1.00 85.25 73 ARG A O 1
ATOM 540 N N . CYS A 1 74 ? 9.703 8.048 -0.027 1.00 87.06 74 CYS A N 1
ATOM 541 C CA . CYS A 1 74 ? 10.634 6.934 0.101 1.00 87.06 74 CYS A CA 1
ATOM 542 C C . CYS A 1 74 ? 11.494 7.111 1.355 1.00 87.06 74 CYS A C 1
ATOM 544 O O . CYS A 1 74 ? 11.944 8.219 1.641 1.00 87.06 74 CYS A O 1
ATOM 546 N N . THR A 1 75 ? 11.803 6.019 2.053 1.00 85.69 75 THR A N 1
ATOM 547 C CA . THR A 1 75 ? 12.831 6.031 3.106 1.00 85.69 75 THR A CA 1
ATOM 548 C C . THR A 1 75 ? 14.251 6.084 2.531 1.00 85.69 75 THR A C 1
ATOM 550 O O . THR A 1 75 ? 15.190 6.437 3.243 1.00 85.69 75 THR A O 1
ATOM 553 N N . ARG A 1 76 ? 14.432 5.759 1.240 1.00 88.25 76 ARG A N 1
ATOM 554 C CA . ARG A 1 76 ? 15.720 5.874 0.540 1.00 88.25 76 ARG A CA 1
ATOM 555 C C . ARG A 1 76 ? 15.957 7.309 0.061 1.00 88.25 76 ARG A C 1
ATOM 557 O O . ARG A 1 76 ? 15.015 7.955 -0.404 1.00 88.25 76 ARG A O 1
ATOM 564 N N . PRO A 1 77 ? 17.213 7.790 0.080 1.00 88.56 77 PRO A N 1
ATOM 565 C CA . PRO A 1 77 ? 17.544 9.107 -0.443 1.00 88.56 77 PRO A CA 1
ATOM 566 C C . PRO A 1 77 ? 17.192 9.218 -1.931 1.00 88.56 77 PRO A C 1
ATOM 568 O O . PRO A 1 77 ? 17.372 8.277 -2.712 1.00 88.56 77 PRO A O 1
ATOM 571 N N . LEU A 1 78 ? 16.711 10.395 -2.328 1.00 89.12 78 LEU A N 1
ATOM 572 C CA . LEU A 1 78 ? 16.471 10.730 -3.727 1.00 89.12 78 LEU A CA 1
ATOM 573 C C . LEU A 1 78 ? 17.779 11.185 -4.388 1.00 89.12 78 LEU A C 1
ATOM 575 O O . LEU A 1 78 ? 18.522 11.969 -3.792 1.00 89.12 78 LEU A O 1
ATOM 579 N N . PRO A 1 79 ? 18.067 10.739 -5.624 1.00 84.88 79 PRO A N 1
ATOM 580 C CA . PRO A 1 79 ? 19.127 11.334 -6.424 1.00 84.88 79 PRO A CA 1
ATOM 581 C C . PRO A 1 79 ? 18.902 12.840 -6.612 1.00 84.88 79 PRO A C 1
ATOM 583 O O . PRO A 1 79 ? 17.761 13.295 -6.736 1.00 84.88 79 PRO A O 1
ATOM 586 N N . TRP A 1 80 ? 19.990 13.610 -6.674 1.00 85.44 80 TRP A N 1
ATOM 587 C CA . TRP A 1 80 ? 19.917 15.057 -6.879 1.00 85.44 80 TRP A CA 1
ATOM 588 C C . TRP A 1 80 ? 19.118 15.404 -8.146 1.00 85.44 80 TRP A C 1
ATOM 590 O O . TRP A 1 80 ? 19.278 14.766 -9.188 1.00 85.44 80 TRP A O 1
ATOM 600 N N . GLY A 1 81 ? 18.233 16.399 -8.042 1.00 83.25 81 GLY A N 1
ATOM 601 C CA . GLY A 1 81 ? 17.378 16.848 -9.145 1.00 83.25 81 GLY A CA 1
ATOM 602 C C . GLY A 1 81 ? 16.144 15.979 -9.426 1.00 83.25 81 GLY A C 1
ATOM 603 O O . GLY A 1 81 ? 15.393 16.299 -10.347 1.00 83.25 81 GLY A O 1
ATOM 604 N N . ARG A 1 82 ? 15.886 14.906 -8.659 1.00 84.44 82 ARG A N 1
ATOM 605 C CA . ARG A 1 82 ? 14.640 14.127 -8.776 1.00 84.44 82 ARG A CA 1
ATOM 606 C C . ARG A 1 82 ? 13.567 14.593 -7.798 1.00 84.44 82 ARG A C 1
ATOM 608 O O . ARG A 1 82 ? 13.830 14.814 -6.620 1.00 84.44 82 ARG A O 1
ATOM 615 N N . ALA A 1 83 ? 12.335 14.680 -8.296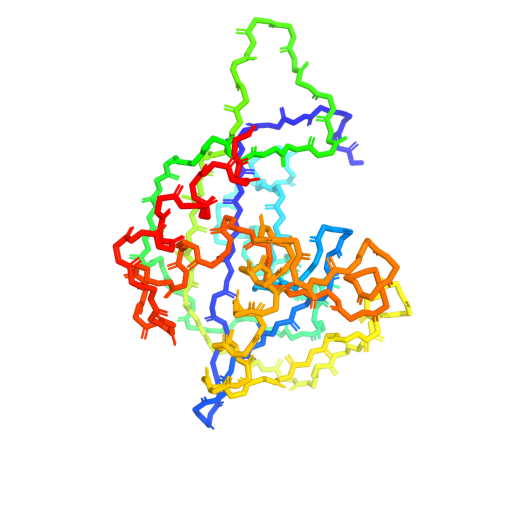 1.00 86.25 83 ALA A N 1
ATOM 616 C CA . ALA A 1 83 ? 11.158 14.905 -7.466 1.00 86.25 83 ALA A CA 1
ATOM 617 C C . ALA A 1 83 ? 10.764 13.617 -6.709 1.00 86.25 83 ALA A C 1
ATOM 619 O O . ALA A 1 83 ? 10.918 12.530 -7.277 1.00 86.25 83 ALA A O 1
ATOM 620 N N . PRO A 1 84 ? 10.210 13.727 -5.486 1.00 89.25 84 PRO A N 1
ATOM 621 C CA . PRO A 1 84 ? 9.657 12.591 -4.748 1.00 89.25 84 PRO A CA 1
ATOM 622 C C . PRO A 1 84 ? 8.565 11.819 -5.506 1.00 89.25 84 PRO A C 1
ATOM 624 O O . PRO A 1 84 ? 8.019 12.278 -6.522 1.00 89.25 84 PRO A O 1
ATOM 627 N N . GLY A 1 85 ? 8.244 10.637 -4.984 1.00 93.44 85 GLY A N 1
ATOM 628 C CA . GLY A 1 85 ? 7.211 9.759 -5.516 1.00 93.44 85 GLY A CA 1
ATOM 629 C C . GLY A 1 85 ? 7.729 8.602 -6.354 1.00 93.44 85 GLY A C 1
ATOM 630 O O . GLY A 1 85 ? 8.848 8.618 -6.882 1.00 93.44 85 GLY A O 1
ATOM 631 N N . HIS A 1 86 ? 6.857 7.615 -6.532 1.00 95.94 86 HIS A N 1
ATOM 632 C CA . HIS A 1 86 ? 7.138 6.444 -7.344 1.00 95.94 86 HIS A CA 1
ATOM 633 C C . HIS A 1 86 ? 6.117 6.278 -8.466 1.00 95.94 86 HIS A C 1
ATOM 635 O O . HIS A 1 86 ? 4.935 6.607 -8.351 1.00 95.94 86 HIS A O 1
ATOM 641 N N . THR A 1 87 ? 6.598 5.744 -9.585 1.00 96.75 87 THR A N 1
ATOM 642 C CA . THR A 1 87 ? 5.759 5.121 -10.603 1.00 96.75 87 THR A CA 1
ATOM 643 C C . THR A 1 87 ? 5.454 3.710 -10.133 1.00 96.75 87 THR A C 1
ATOM 645 O O . THR A 1 87 ? 6.358 2.885 -10.001 1.00 96.75 87 THR A O 1
ATOM 648 N N . TRP A 1 88 ? 4.185 3.453 -9.863 1.00 97.94 88 TRP A N 1
ATOM 649 C CA . TRP A 1 88 ? 3.690 2.177 -9.391 1.00 97.94 88 TRP A CA 1
ATOM 650 C C . TRP A 1 88 ? 3.241 1.301 -10.555 1.00 97.94 88 TRP A C 1
ATOM 652 O O . TRP A 1 88 ? 2.590 1.789 -11.484 1.00 97.94 88 TRP A O 1
ATOM 662 N N . GLN A 1 89 ? 3.503 0.001 -10.452 1.00 98.31 89 GLN A N 1
ATOM 663 C CA . GLN A 1 89 ? 2.776 -1.018 -11.199 1.00 98.31 89 GLN A CA 1
ATOM 664 C C . GLN A 1 89 ? 2.180 -2.047 -10.242 1.00 98.31 89 GLN A C 1
ATOM 666 O O . GLN A 1 89 ? 2.898 -2.745 -9.525 1.00 98.31 89 GLN A O 1
ATOM 671 N N . TRP A 1 90 ? 0.854 -2.135 -10.256 1.00 98.38 90 TRP A N 1
ATOM 672 C CA . TRP A 1 90 ? 0.092 -3.086 -9.467 1.00 98.38 90 TRP A CA 1
ATOM 673 C C . TRP A 1 90 ? -0.243 -4.314 -10.293 1.00 98.38 90 TRP A C 1
ATOM 675 O O . TRP A 1 90 ? -0.714 -4.218 -11.430 1.00 98.38 90 TRP A O 1
ATOM 685 N N . TRP A 1 91 ? -0.015 -5.464 -9.684 1.00 98.44 91 TRP A N 1
ATOM 686 C CA . TRP A 1 91 ? -0.357 -6.770 -10.216 1.00 98.44 91 TRP A CA 1
ATOM 687 C C . TRP A 1 91 ? -1.423 -7.415 -9.344 1.00 98.44 91 TRP A C 1
ATOM 689 O O . TRP A 1 91 ? -1.504 -7.130 -8.153 1.00 98.44 91 TRP A O 1
ATOM 699 N N . GLN A 1 92 ? -2.206 -8.312 -9.924 1.00 97.75 92 GLN A N 1
ATOM 700 C CA . GLN A 1 92 ? -3.096 -9.201 -9.192 1.00 97.75 92 GLN A CA 1
ATOM 701 C C . GLN A 1 92 ? -2.788 -10.634 -9.581 1.00 97.75 92 GLN A C 1
ATOM 703 O O . GLN A 1 92 ? -2.505 -10.918 -10.745 1.00 97.75 92 GLN A O 1
ATOM 708 N N . GLY A 1 93 ? -2.829 -11.529 -8.603 1.00 96.62 93 GLY A N 1
ATOM 709 C CA . GLY A 1 93 ? -2.624 -12.953 -8.818 1.00 96.62 93 GLY A CA 1
ATOM 710 C C . GLY A 1 93 ? -3.040 -13.773 -7.607 1.00 96.62 93 GLY A C 1
ATOM 711 O O . GLY A 1 93 ? -3.545 -13.246 -6.612 1.00 96.62 93 GLY A O 1
ATOM 712 N N . ARG A 1 94 ? -2.813 -15.082 -7.698 1.00 96.00 94 ARG A N 1
ATOM 713 C CA . ARG A 1 94 ? -3.079 -16.027 -6.611 1.00 96.00 94 ARG A CA 1
ATOM 714 C C . ARG A 1 94 ? -1.776 -16.398 -5.921 1.00 96.00 94 ARG A C 1
ATOM 716 O O . ARG A 1 94 ? -0.739 -16.551 -6.568 1.00 96.00 94 ARG A O 1
ATOM 723 N N . GLY A 1 95 ? -1.835 -16.547 -4.605 1.00 93.56 95 GLY A N 1
ATOM 724 C CA . GLY A 1 95 ? -0.718 -17.034 -3.807 1.00 93.56 95 GLY A CA 1
ATOM 725 C C . GLY A 1 95 ? -0.760 -18.553 -3.695 1.00 93.56 95 GLY A C 1
ATOM 726 O O . GLY A 1 95 ? -1.802 -19.117 -3.382 1.00 93.56 95 GLY A O 1
ATOM 727 N N . GLN A 1 96 ? 0.365 -19.223 -3.928 1.00 93.44 96 GLN A N 1
ATOM 728 C CA . GLN A 1 96 ? 0.537 -20.642 -3.616 1.00 93.44 96 GLN A CA 1
ATOM 729 C C . GLN A 1 96 ? 1.551 -20.823 -2.486 1.00 93.44 96 GLN A C 1
ATOM 731 O O . GLN A 1 96 ? 2.627 -20.222 -2.504 1.00 93.44 96 GLN A O 1
ATOM 736 N N . GLY A 1 97 ? 1.217 -21.688 -1.528 1.00 92.50 97 GLY A N 1
ATOM 737 C CA . GLY A 1 97 ? 2.024 -21.963 -0.341 1.00 92.50 97 GLY A CA 1
ATOM 738 C C . GLY A 1 97 ? 1.388 -21.416 0.935 1.00 92.50 97 GLY A C 1
ATOM 739 O O . GLY A 1 97 ? 0.191 -21.152 0.982 1.00 92.50 97 GLY A O 1
ATOM 740 N N . GLN A 1 98 ? 2.198 -21.271 1.981 1.00 92.75 98 GLN A N 1
ATOM 741 C CA . GLN A 1 98 ? 1.776 -20.714 3.265 1.00 92.75 98 GLN A CA 1
ATOM 742 C C . GLN A 1 98 ? 2.409 -19.343 3.468 1.00 92.75 98 GLN A C 1
ATOM 744 O O . GLN A 1 98 ? 3.605 -19.172 3.214 1.00 92.75 98 GLN A O 1
ATOM 749 N N . VAL A 1 99 ? 1.618 -18.391 3.967 1.00 93.81 99 VAL A N 1
ATOM 750 C CA . VAL A 1 99 ? 2.135 -17.078 4.354 1.00 93.81 99 VAL A CA 1
ATOM 751 C C . VAL A 1 99 ? 3.122 -17.260 5.503 1.00 93.81 99 VAL A C 1
ATOM 753 O O . VAL A 1 99 ? 2.789 -17.781 6.567 1.00 93.81 99 VAL A O 1
ATOM 756 N N . ARG A 1 100 ? 4.356 -16.818 5.283 1.00 91.19 100 ARG A N 1
ATOM 757 C CA . ARG A 1 100 ? 5.394 -16.718 6.304 1.00 91.19 100 ARG A CA 1
ATOM 758 C C . ARG A 1 100 ? 5.334 -15.332 6.920 1.00 91.19 100 ARG A C 1
ATOM 760 O O . ARG A 1 100 ? 5.189 -14.343 6.208 1.00 91.19 100 ARG A O 1
ATOM 767 N N . ARG A 1 101 ? 5.498 -15.270 8.239 1.00 86.06 101 ARG A N 1
ATOM 768 C CA . ARG A 1 101 ? 5.599 -14.021 8.999 1.00 86.06 101 ARG A CA 1
ATOM 769 C C . ARG A 1 101 ? 7.065 -13.772 9.339 1.00 86.06 101 ARG A C 1
ATOM 771 O O . ARG A 1 101 ? 7.583 -14.437 10.236 1.00 86.06 101 ARG A O 1
ATOM 778 N N . PRO A 1 102 ? 7.774 -12.885 8.621 1.00 76.31 102 PRO A N 1
ATOM 779 C CA . PRO A 1 102 ? 9.127 -12.517 9.008 1.00 76.31 102 PRO A CA 1
ATOM 780 C C . PRO A 1 102 ? 9.108 -11.889 10.406 1.00 76.31 102 PRO A C 1
ATOM 782 O O . PRO A 1 102 ? 8.198 -11.124 10.715 1.00 76.31 102 PRO A O 1
ATOM 785 N N . CYS A 1 103 ? 10.135 -12.117 11.230 1.00 70.12 103 CYS A N 1
ATOM 786 C CA . CYS A 1 103 ? 10.228 -11.465 12.547 1.00 70.12 103 CYS A CA 1
ATOM 787 C C . CYS A 1 103 ? 10.169 -9.927 12.450 1.00 70.12 103 CYS A C 1
ATOM 789 O O . CYS A 1 103 ? 9.667 -9.272 13.354 1.00 70.12 103 CYS A O 1
ATOM 791 N N . ALA A 1 104 ? 10.661 -9.360 11.342 1.00 74.56 104 ALA A N 1
ATOM 792 C CA . ALA A 1 104 ? 10.628 -7.923 11.064 1.00 74.56 104 ALA A CA 1
ATOM 793 C C . ALA A 1 104 ? 9.257 -7.402 10.580 1.00 74.56 104 ALA A C 1
ATOM 795 O O . ALA A 1 104 ? 9.077 -6.194 10.476 1.00 74.56 104 ALA A O 1
ATOM 796 N N . ALA A 1 105 ? 8.308 -8.292 10.276 1.00 82.81 105 ALA A N 1
ATOM 797 C CA . ALA A 1 105 ? 6.962 -7.967 9.810 1.00 82.81 105 ALA A CA 1
ATOM 798 C C . ALA A 1 105 ? 5.930 -8.893 10.494 1.00 82.81 105 ALA A C 1
ATOM 800 O O . ALA A 1 105 ? 5.317 -9.746 9.843 1.00 82.81 105 ALA A O 1
ATOM 801 N N . PRO A 1 106 ? 5.754 -8.773 11.826 1.00 83.56 106 PRO A N 1
ATOM 802 C CA . PRO A 1 106 ? 4.969 -9.723 12.617 1.00 83.56 106 PRO A CA 1
ATOM 803 C C . PRO A 1 106 ? 3.479 -9.750 12.250 1.00 83.56 106 PRO A C 1
ATOM 805 O O . PRO A 1 106 ? 2.818 -10.758 12.497 1.00 83.56 106 PRO A O 1
ATOM 808 N N . ARG A 1 107 ? 2.955 -8.679 11.637 1.00 90.81 107 ARG A N 1
ATOM 809 C CA . ARG A 1 107 ? 1.558 -8.576 11.186 1.00 90.81 107 ARG A CA 1
ATOM 810 C C . ARG A 1 107 ? 1.340 -9.008 9.728 1.00 90.81 107 ARG A C 1
ATOM 812 O O . ARG A 1 107 ? 0.296 -8.732 9.166 1.00 90.81 107 ARG A O 1
ATOM 819 N N . THR A 1 108 ? 2.292 -9.679 9.082 1.00 94.62 108 THR A N 1
ATOM 820 C CA . THR A 1 108 ? 2.053 -10.225 7.734 1.00 94.62 108 THR A CA 1
ATOM 821 C C . THR A 1 108 ? 1.025 -11.364 7.774 1.00 94.62 108 THR A C 1
ATOM 823 O O . THR A 1 108 ? 1.132 -12.283 8.591 1.00 94.62 108 THR A O 1
ATOM 826 N N . GLY A 1 109 ? 0.029 -11.343 6.892 1.00 96.00 109 GLY A N 1
ATOM 827 C CA . GLY A 1 109 ? -1.067 -12.308 6.945 1.00 96.00 109 GLY A CA 1
ATOM 828 C C . GLY A 1 109 ? -2.096 -12.145 5.838 1.00 96.00 109 GLY A C 1
ATOM 829 O O . GLY A 1 109 ? -1.974 -11.261 4.992 1.00 96.00 109 GLY A O 1
ATOM 830 N N . TRP A 1 110 ? -3.089 -13.029 5.870 1.00 96.44 110 TRP A N 1
ATOM 831 C CA . TRP A 1 110 ? -4.350 -12.852 5.162 1.00 96.44 110 TRP A CA 1
ATOM 832 C C . TRP A 1 110 ? -5.240 -11.904 5.954 1.00 96.44 110 TRP A C 1
ATOM 834 O O . TRP A 1 110 ? -5.213 -11.933 7.185 1.00 96.44 110 TRP A O 1
ATOM 844 N N . TYR A 1 111 ? -5.944 -11.053 5.224 1.00 97.88 111 TYR A N 1
ATOM 845 C CA . TYR A 1 111 ? -6.850 -10.047 5.741 1.00 97.88 111 TYR A CA 1
ATOM 846 C C . TYR A 1 111 ? -8.098 -10.032 4.883 1.00 97.88 111 TYR A C 1
ATOM 848 O O . TYR A 1 111 ? -7.986 -9.999 3.655 1.00 97.88 111 TYR A O 1
ATOM 856 N N . ASP A 1 112 ? -9.268 -9.998 5.497 1.00 97.44 112 AS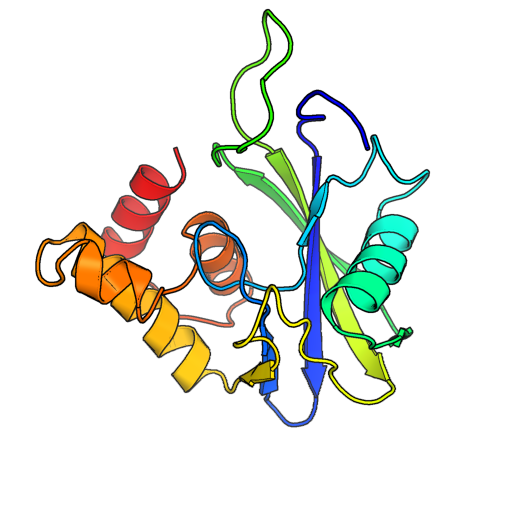P A N 1
ATOM 857 C CA . ASP A 1 112 ? -10.493 -9.759 4.750 1.00 97.44 112 ASP A CA 1
ATOM 858 C C . ASP A 1 112 ? -10.627 -8.274 4.350 1.00 97.44 112 ASP A C 1
ATOM 860 O O . ASP A 1 112 ? -9.836 -7.390 4.716 1.00 97.44 112 ASP A O 1
ATOM 864 N N . ARG A 1 113 ? -11.651 -7.983 3.545 1.00 96.75 113 ARG A N 1
ATOM 865 C CA . ARG A 1 113 ? -11.935 -6.621 3.080 1.00 96.75 113 ARG A CA 1
ATOM 866 C C . ARG A 1 113 ? -12.251 -5.650 4.226 1.00 96.75 113 ARG A C 1
ATOM 868 O O . ARG A 1 113 ? -11.861 -4.484 4.156 1.00 96.75 113 ARG A O 1
ATOM 875 N N . GLY A 1 114 ? -12.970 -6.108 5.246 1.00 98.31 114 GLY A N 1
ATOM 876 C CA . GLY A 1 114 ? -13.329 -5.320 6.421 1.00 98.31 114 GLY A CA 1
ATOM 877 C C . GLY A 1 114 ? -12.112 -4.986 7.277 1.00 98.31 114 GLY A C 1
ATOM 878 O O . GLY A 1 114 ? -11.970 -3.850 7.722 1.00 98.31 114 GLY A O 1
ATOM 879 N N . GLU A 1 115 ? -11.176 -5.916 7.433 1.00 98.31 115 GLU A N 1
ATOM 880 C CA . GLU A 1 115 ? -9.918 -5.665 8.131 1.00 98.31 115 GLU A CA 1
ATOM 881 C C . GLU A 1 115 ? -9.021 -4.694 7.350 1.00 98.31 115 GLU A C 1
ATOM 883 O O . GLU A 1 115 ? -8.423 -3.789 7.936 1.00 98.31 115 GLU A O 1
ATOM 888 N N . ALA A 1 116 ? -8.960 -4.812 6.019 1.00 98.25 116 ALA A N 1
ATOM 889 C CA . ALA A 1 116 ? -8.262 -3.835 5.182 1.00 98.25 116 ALA A CA 1
ATOM 890 C C . ALA A 1 116 ? -8.893 -2.432 5.286 1.00 98.25 116 ALA A C 1
ATOM 892 O O . ALA A 1 116 ? -8.171 -1.433 5.363 1.00 98.25 116 ALA A O 1
ATOM 893 N N . GLN A 1 117 ? -10.227 -2.354 5.326 1.00 98.69 117 GLN A N 1
ATOM 894 C CA . GLN A 1 117 ? -10.968 -1.111 5.549 1.00 98.69 117 GLN A CA 1
ATOM 895 C C . GLN A 1 117 ? -10.647 -0.515 6.927 1.00 98.69 117 GLN A C 1
ATOM 897 O O . GLN A 1 117 ? -10.284 0.658 7.018 1.00 98.69 117 GLN A O 1
ATOM 902 N N . TYR A 1 118 ? -10.677 -1.331 7.979 1.00 98.56 118 TYR A N 1
ATOM 903 C CA . TYR A 1 118 ? -10.335 -0.924 9.340 1.00 98.56 118 TYR A CA 1
ATOM 904 C C . TYR A 1 118 ? -8.909 -0.360 9.435 1.00 98.56 118 TYR A C 1
ATOM 906 O O . TYR A 1 118 ? -8.675 0.683 10.045 1.00 98.56 118 TYR A O 1
ATOM 914 N N . LEU A 1 119 ? -7.937 -0.984 8.764 1.00 98.62 119 LEU A N 1
ATOM 915 C CA . LEU A 1 119 ? -6.574 -0.453 8.702 1.00 98.62 119 LEU A CA 1
ATOM 916 C C . LEU A 1 119 ? -6.516 0.916 8.001 1.00 98.62 119 LEU A C 1
ATOM 918 O O . LEU A 1 119 ? -5.710 1.764 8.388 1.00 98.62 119 LEU A O 1
ATOM 922 N N . ALA A 1 120 ? -7.344 1.167 6.984 1.00 98.62 120 ALA A N 1
ATOM 923 C CA . ALA A 1 120 ? -7.436 2.489 6.363 1.00 98.62 120 ALA A CA 1
ATOM 924 C C . ALA A 1 120 ? -7.989 3.534 7.346 1.00 98.62 120 ALA A C 1
ATOM 926 O O . ALA A 1 120 ? -7.458 4.643 7.437 1.00 98.62 120 ALA A O 1
ATOM 927 N N . GLU A 1 121 ? -9.013 3.159 8.112 1.00 98.62 121 GLU A N 1
ATOM 928 C CA . GLU A 1 121 ? -9.630 3.996 9.143 1.00 98.62 121 GLU A CA 1
ATOM 929 C C . GLU A 1 121 ? -8.636 4.356 10.246 1.00 98.62 121 GLU A C 1
ATOM 931 O O . GLU A 1 121 ? -8.530 5.525 10.601 1.00 98.62 121 GLU A O 1
ATOM 936 N N . LEU A 1 122 ? -7.814 3.411 10.712 1.00 98.50 122 LEU A N 1
ATOM 937 C CA . LEU A 1 122 ? -6.761 3.686 11.697 1.00 98.50 122 LEU A CA 1
ATOM 938 C C . LEU A 1 122 ? -5.782 4.778 11.247 1.00 98.50 122 LEU A C 1
ATOM 940 O O . LEU A 1 122 ? -5.363 5.613 12.055 1.00 98.50 122 LEU A O 1
ATOM 944 N N . THR A 1 123 ? -5.425 4.797 9.962 1.00 98.38 123 THR A N 1
ATOM 945 C CA . THR A 1 123 ? -4.577 5.854 9.394 1.00 98.38 123 THR A CA 1
ATOM 946 C C . THR A 1 123 ? -5.311 7.193 9.341 1.00 98.38 123 THR A C 1
ATOM 948 O O . THR A 1 123 ? -4.708 8.226 9.630 1.00 98.38 123 THR A O 1
ATOM 951 N N . LEU A 1 124 ? -6.608 7.203 9.016 1.00 98.56 124 LEU A N 1
ATOM 952 C CA . LEU A 1 124 ? -7.417 8.428 9.028 1.00 98.56 124 LEU A CA 1
ATOM 953 C C . LEU A 1 124 ? -7.585 8.985 10.445 1.00 98.56 124 LEU A C 1
ATOM 955 O O . LEU A 1 124 ? -7.432 10.187 10.643 1.00 98.56 124 LEU A O 1
ATOM 959 N N . GLU A 1 125 ? -7.856 8.131 11.429 1.00 98.38 125 GLU A N 1
ATOM 960 C CA . GLU A 1 125 ? -8.009 8.529 12.829 1.00 98.38 125 GLU A CA 1
ATOM 961 C C . GLU A 1 125 ? -6.714 9.124 13.391 1.00 98.38 125 GLU A C 1
ATOM 963 O O . GLU A 1 125 ? -6.744 10.165 14.049 1.00 98.38 125 GLU A O 1
ATOM 968 N N . HIS A 1 126 ? -5.560 8.530 13.069 1.00 98.06 126 HIS A N 1
ATOM 969 C CA . HIS A 1 126 ? -4.259 9.123 13.399 1.00 98.06 126 HIS A CA 1
ATOM 970 C C . HIS A 1 126 ? -4.063 10.480 12.715 1.00 98.06 126 HIS A C 1
ATOM 972 O O . HIS A 1 126 ? -3.752 11.465 13.379 1.00 98.06 126 HIS A O 1
ATOM 978 N N . A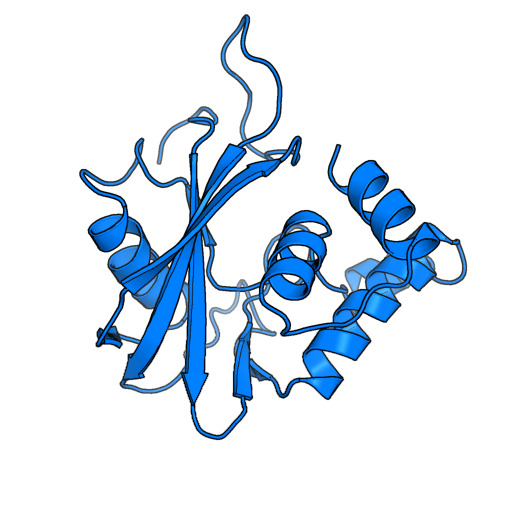LA A 1 127 ? -4.348 10.578 11.416 1.00 97.50 127 ALA A N 1
ATOM 979 C CA . ALA A 1 127 ? -4.206 11.825 10.666 1.00 97.50 127 ALA A CA 1
ATOM 980 C C . ALA A 1 127 ? -5.142 12.954 11.137 1.00 97.50 127 ALA A C 1
ATOM 982 O O . ALA A 1 127 ? -4.831 14.131 10.952 1.00 97.50 127 ALA A O 1
ATOM 983 N N . ARG A 1 128 ? -6.281 12.607 11.744 1.00 98.06 128 ARG A N 1
ATOM 984 C CA . ARG A 1 128 ? -7.226 13.545 12.373 1.00 98.06 128 ARG A CA 1
ATOM 985 C C . ARG A 1 128 ? -6.849 13.904 13.815 1.00 98.06 128 ARG A C 1
ATOM 987 O O . ARG A 1 128 ? -7.479 14.779 14.399 1.00 98.06 128 ARG A O 1
ATOM 994 N N . GLY A 1 129 ? -5.829 13.261 14.385 1.00 97.81 129 GLY A N 1
ATOM 995 C CA . GLY A 1 129 ? -5.392 13.474 15.766 1.00 97.81 129 GLY A CA 1
ATOM 996 C C . GLY A 1 129 ? -6.247 12.753 16.810 1.00 97.81 129 GLY A C 1
ATOM 997 O O . GLY A 1 129 ? -6.157 13.072 17.992 1.00 97.81 129 GLY A O 1
ATOM 998 N N . HIS A 1 130 ? -7.072 11.789 16.396 1.00 98.25 130 HIS A N 1
ATOM 999 C CA . HIS A 1 130 ? -7.854 10.949 17.309 1.00 98.25 130 HIS A CA 1
ATOM 1000 C C . HIS A 1 130 ? -7.046 9.769 17.862 1.00 98.25 130 HIS A C 1
ATOM 1002 O O . HIS A 1 130 ? -7.462 9.142 18.832 1.00 98.25 130 HIS A O 1
ATOM 1008 N N . ARG A 1 131 ? -5.888 9.474 17.259 1.00 97.94 131 ARG A N 1
ATOM 1009 C CA . ARG A 1 131 ? -4.889 8.535 17.779 1.00 97.94 131 ARG A CA 1
ATOM 1010 C C . ARG A 1 131 ? -3.556 9.240 17.960 1.00 97.94 131 ARG A C 1
ATOM 1012 O O . ARG A 1 131 ? -3.164 10.074 17.147 1.00 97.94 131 ARG A O 1
ATOM 1019 N N . THR A 1 132 ? -2.844 8.857 19.003 1.00 97.69 132 THR A N 1
ATOM 1020 C CA . THR A 1 132 ? -1.469 9.273 19.272 1.00 97.69 132 THR A CA 1
ATOM 1021 C C . THR A 1 132 ? -0.475 8.531 18.374 1.00 97.69 132 THR A C 1
ATOM 1023 O O . THR A 1 132 ? -0.752 7.443 17.863 1.00 97.69 132 THR A O 1
ATOM 1026 N N . ASP A 1 133 ? 0.735 9.075 18.239 1.00 95.94 133 ASP A N 1
ATOM 1027 C CA . ASP A 1 133 ? 1.832 8.406 17.525 1.00 95.94 133 ASP A CA 1
ATOM 1028 C C . ASP A 1 133 ? 2.206 7.057 18.159 1.00 95.94 133 ASP A C 1
ATOM 1030 O O . ASP A 1 133 ? 2.583 6.118 17.456 1.00 95.94 133 ASP A O 1
ATOM 1034 N N . ALA A 1 134 ? 2.082 6.936 19.486 1.00 96.50 134 ALA A N 1
ATOM 1035 C CA . ALA A 1 134 ? 2.351 5.694 20.204 1.00 96.50 134 ALA A CA 1
ATOM 1036 C C . ALA A 1 134 ? 1.334 4.604 19.834 1.00 96.50 134 ALA A C 1
ATOM 1038 O O . ALA A 1 134 ? 1.729 3.483 19.511 1.00 96.50 134 ALA A O 1
ATOM 1039 N N . GLU A 1 135 ? 0.043 4.944 19.805 1.00 96.69 135 GLU A N 1
ATOM 1040 C CA . GLU A 1 135 ? -1.023 4.026 19.381 1.00 96.69 135 GLU A CA 1
ATOM 1041 C C . GLU A 1 135 ? -0.888 3.642 17.907 1.00 96.69 135 GLU A C 1
ATOM 1043 O O . GLU A 1 135 ? -1.089 2.482 17.551 1.00 96.69 135 GLU A O 1
ATOM 1048 N N . HIS A 1 136 ? -0.518 4.590 17.041 1.00 94.50 136 HIS A N 1
ATOM 1049 C CA . HIS A 1 136 ? -0.262 4.302 15.630 1.00 94.50 136 HIS A CA 1
ATOM 1050 C C . HIS A 1 136 ? 0.979 3.416 15.434 1.00 94.50 136 HIS A C 1
ATOM 1052 O O . HIS A 1 136 ? 0.994 2.547 14.573 1.00 94.50 136 HIS A O 1
ATOM 1058 N N . THR A 1 137 ? 2.019 3.583 16.251 1.00 92.75 137 THR A N 1
ATOM 1059 C CA . THR A 1 137 ? 3.228 2.745 16.174 1.00 92.75 137 THR A CA 1
ATOM 1060 C C . THR A 1 137 ? 2.957 1.310 16.626 1.00 92.75 137 THR A C 1
ATOM 1062 O O . THR A 1 137 ? 3.456 0.364 16.016 1.00 92.75 137 THR A O 1
ATOM 1065 N N . GLN A 1 138 ? 2.178 1.134 17.697 1.00 93.00 138 GLN A N 1
ATOM 1066 C CA . GLN A 1 138 ? 1.808 -0.190 18.209 1.00 93.00 138 GLN A CA 1
ATOM 1067 C C . GLN A 1 138 ? 0.842 -0.915 17.269 1.00 93.00 138 GLN A C 1
ATOM 1069 O O . GLN A 1 138 ? 0.968 -2.120 17.051 1.00 93.00 138 GLN A O 1
ATOM 1074 N N . GLU A 1 139 ? -0.093 -0.172 16.684 1.00 95.06 139 GLU A N 1
ATOM 1075 C CA . GLU A 1 139 ? -1.105 -0.687 15.777 1.00 95.06 139 GLU A CA 1
ATOM 1076 C C . GLU A 1 139 ? -1.207 0.226 14.547 1.00 95.06 139 GLU A C 1
ATOM 1078 O O . GLU A 1 139 ? -2.070 1.109 14.473 1.00 95.06 139 GLU A O 1
ATOM 1083 N N . PRO A 1 140 ? -0.307 0.036 13.567 1.00 95.75 140 PRO A N 1
ATOM 1084 C CA . PRO A 1 140 ? -0.312 0.862 12.374 1.00 95.75 140 PRO A CA 1
ATOM 1085 C C . PRO A 1 140 ? -1.497 0.531 11.472 1.00 95.75 140 PRO A C 1
ATOM 1087 O O . PRO A 1 140 ? -1.868 -0.638 11.309 1.00 95.75 140 PRO A O 1
ATOM 1090 N N . GLY A 1 141 ? -2.041 1.573 10.846 1.00 98.00 141 GLY A N 1
ATOM 1091 C CA . GLY A 1 141 ? -3.009 1.459 9.761 1.00 98.00 141 GLY A CA 1
ATOM 1092 C C . GLY A 1 141 ? -2.348 1.195 8.404 1.00 98.00 141 GLY A C 1
ATOM 1093 O O . GLY A 1 141 ? -1.168 0.839 8.324 1.00 98.00 141 GLY A O 1
ATOM 1094 N N . LEU A 1 142 ? -3.104 1.366 7.317 1.00 98.12 142 LEU A N 1
ATOM 1095 C CA . LEU A 1 142 ? -2.571 1.283 5.957 1.00 98.12 142 LEU A CA 1
A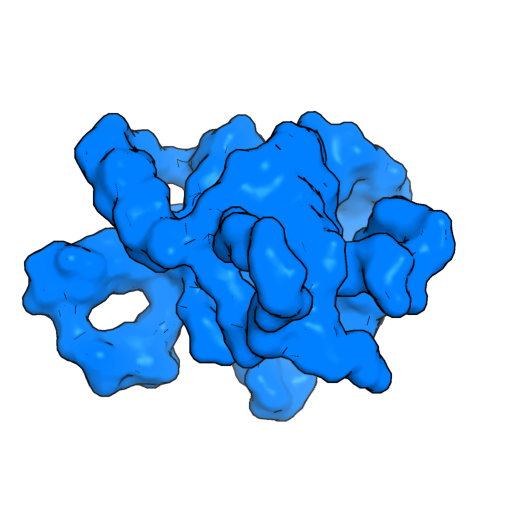TOM 1096 C C . LEU A 1 142 ? -1.639 2.456 5.646 1.00 98.12 142 LEU A C 1
ATOM 1098 O O . LEU A 1 142 ? -1.944 3.613 5.942 1.00 98.12 142 LEU A O 1
ATOM 1102 N N . ILE A 1 143 ? -0.560 2.175 4.923 1.00 97.44 143 ILE A N 1
ATOM 1103 C CA . ILE A 1 143 ? 0.229 3.207 4.254 1.00 97.44 143 ILE A CA 1
ATOM 1104 C C . ILE A 1 143 ? -0.689 3.972 3.295 1.00 97.44 143 ILE A C 1
ATOM 1106 O O . ILE A 1 143 ? -1.399 3.372 2.486 1.00 97.44 143 ILE A O 1
ATOM 1110 N N . ALA A 1 144 ? -0.642 5.305 3.335 1.00 97.38 144 ALA A N 1
ATOM 1111 C CA . ALA A 1 144 ? -1.547 6.152 2.559 1.00 97.38 144 ALA A CA 1
ATOM 1112 C C . ALA A 1 144 ? -1.509 5.868 1.043 1.00 97.38 144 ALA A C 1
ATOM 1114 O O . ALA A 1 144 ? -2.550 5.830 0.386 1.00 97.38 144 ALA A O 1
ATOM 1115 N N . ALA A 1 145 ? -0.324 5.602 0.480 1.00 97.38 145 ALA A N 1
ATOM 1116 C CA . ALA A 1 145 ? -0.176 5.209 -0.922 1.00 97.38 145 ALA A CA 1
ATOM 1117 C C . ALA A 1 145 ? -0.915 3.897 -1.241 1.00 97.38 145 ALA A C 1
ATOM 1119 O O . ALA A 1 145 ? -1.606 3.808 -2.258 1.00 97.38 145 ALA A O 1
ATOM 1120 N N . HIS A 1 146 ? -0.819 2.897 -0.358 1.00 98.00 146 HIS A N 1
ATOM 1121 C CA . HIS A 1 146 ? -1.550 1.639 -0.491 1.00 98.00 146 HIS A CA 1
ATOM 1122 C C . HIS A 1 146 ? -3.053 1.840 -0.352 1.00 98.00 146 HIS A C 1
ATOM 1124 O O . HIS A 1 146 ? -3.780 1.310 -1.181 1.00 98.00 146 HIS A O 1
ATOM 1130 N N . ALA A 1 147 ? -3.517 2.647 0.606 1.00 98.31 147 ALA A N 1
ATOM 1131 C CA . ALA A 1 147 ? -4.940 2.950 0.761 1.00 98.31 147 ALA A CA 1
ATOM 1132 C C . ALA A 1 147 ? -5.527 3.594 -0.511 1.00 98.31 147 ALA A C 1
ATOM 1134 O O . ALA A 1 147 ? -6.567 3.169 -1.011 1.00 98.31 147 ALA A O 1
ATOM 1135 N N . LEU A 1 148 ? -4.826 4.565 -1.107 1.00 98.19 148 LEU A N 1
ATOM 1136 C CA . LEU A 1 148 ? -5.248 5.198 -2.361 1.00 98.19 148 LEU A CA 1
ATOM 1137 C C . LEU A 1 148 ? -5.313 4.206 -3.530 1.00 98.19 148 LEU A C 1
ATOM 1139 O O . LEU A 1 148 ? -6.245 4.262 -4.334 1.00 98.19 148 LEU A O 1
ATOM 1143 N N . TRP A 1 149 ? -4.336 3.305 -3.643 1.00 98.19 149 TRP A N 1
ATOM 1144 C CA . TRP A 1 149 ? -4.344 2.274 -4.680 1.00 98.19 149 TRP A CA 1
ATOM 1145 C C . TRP A 1 149 ? -5.426 1.221 -4.453 1.00 98.19 149 TRP A C 1
ATOM 1147 O O . TRP A 1 149 ? -6.158 0.902 -5.383 1.00 98.19 149 TRP A O 1
ATOM 1157 N N . MET A 1 150 ? -5.576 0.730 -3.227 1.00 98.06 150 MET A N 1
ATOM 1158 C CA . MET A 1 150 ? -6.614 -0.229 -2.848 1.00 98.06 150 MET A CA 1
ATOM 1159 C C . MET A 1 150 ? -8.012 0.348 -3.056 1.00 98.06 150 MET A C 1
ATOM 1161 O O . MET A 1 150 ? -8.893 -0.359 -3.536 1.00 98.06 150 MET A O 1
ATOM 1165 N N . HIS A 1 151 ? -8.203 1.643 -2.800 1.00 98.19 151 HIS A N 1
ATOM 1166 C CA . HIS A 1 151 ? -9.439 2.331 -3.145 1.00 98.19 151 HIS A CA 1
ATOM 1167 C C . HIS A 1 151 ? -9.696 2.342 -4.659 1.00 98.19 151 HIS A C 1
ATOM 1169 O O . HIS A 1 151 ? -10.784 1.986 -5.102 1.00 98.19 151 HIS A O 1
ATOM 1175 N N . ARG A 1 152 ? -8.685 2.684 -5.473 1.00 97.44 152 ARG A N 1
ATOM 1176 C CA . ARG A 1 152 ? -8.795 2.639 -6.948 1.00 97.44 152 ARG A CA 1
ATOM 1177 C C . ARG A 1 152 ? -9.095 1.235 -7.477 1.00 97.44 152 ARG A C 1
ATOM 1179 O O . ARG A 1 152 ? -9.741 1.109 -8.509 1.00 97.44 152 ARG A O 1
ATOM 1186 N N . LEU A 1 153 ? -8.616 0.206 -6.783 1.00 96.75 153 LEU A N 1
ATOM 1187 C CA . LEU A 1 153 ? -8.845 -1.204 -7.098 1.00 96.75 153 LEU A CA 1
ATOM 1188 C C . LEU A 1 153 ? -10.176 -1.741 -6.541 1.00 96.75 153 LEU A C 1
ATOM 1190 O O . LEU A 1 153 ? -10.486 -2.908 -6.752 1.00 96.75 153 LEU A O 1
ATOM 1194 N N . GLY A 1 154 ? -10.958 -0.920 -5.831 1.00 97.00 154 GLY A N 1
ATOM 1195 C CA . GLY A 1 154 ? -12.238 -1.327 -5.250 1.00 97.00 154 GLY A CA 1
ATOM 1196 C C . GLY A 1 154 ? -12.115 -2.289 -4.065 1.00 97.00 154 GLY A C 1
ATOM 1197 O O . GLY A 1 154 ? -13.089 -2.962 -3.741 1.00 97.00 154 GLY A O 1
ATOM 1198 N N . VAL A 1 155 ? -10.940 -2.364 -3.429 1.00 97.12 155 VAL A N 1
ATOM 1199 C CA . VAL A 1 155 ? -10.697 -3.173 -2.223 1.00 97.12 155 VAL A CA 1
ATOM 1200 C C . VAL A 1 155 ? -11.228 -2.453 -0.986 1.00 97.12 155 VAL A C 1
ATOM 1202 O O . VAL A 1 155 ? -11.858 -3.072 -0.146 1.00 97.12 155 VAL A O 1
ATOM 1205 N N . ILE A 1 156 ? -11.031 -1.140 -0.883 1.00 98.38 156 ILE A N 1
ATOM 1206 C CA . ILE A 1 156 ? -11.535 -0.334 0.238 1.00 98.38 156 ILE A CA 1
ATOM 1207 C C . ILE A 1 156 ? -12.319 0.875 -0.263 1.00 98.38 156 ILE A C 1
ATOM 1209 O O . ILE A 1 156 ? -12.175 1.316 -1.408 1.00 98.38 156 ILE A O 1
ATOM 1213 N N . GLU A 1 157 ? -13.124 1.453 0.615 1.00 98.44 157 GLU A N 1
ATOM 1214 C CA . GLU A 1 157 ? -13.892 2.658 0.343 1.00 98.44 157 GLU A CA 1
ATOM 1215 C C . GLU A 1 157 ? -13.317 3.839 1.119 1.00 98.44 157 GLU A C 1
ATOM 1217 O O . GLU A 1 157 ? -13.067 3.775 2.320 1.00 98.44 157 GLU A O 1
ATOM 1222 N N . LEU A 1 158 ? -13.092 4.938 0.401 1.00 98.31 158 LEU A N 1
ATOM 1223 C CA . LEU A 1 158 ? -12.636 6.198 0.971 1.00 98.31 158 LEU A CA 1
ATOM 1224 C C . LEU A 1 158 ? -13.584 7.301 0.511 1.00 98.31 158 LEU A C 1
ATOM 1226 O O . LEU A 1 158 ? -13.758 7.512 -0.698 1.00 98.31 158 LEU A O 1
ATOM 1230 N N . ALA A 1 159 ? -14.156 8.031 1.468 1.00 98.12 159 ALA A N 1
ATOM 1231 C CA . ALA A 1 159 ? -14.929 9.236 1.192 1.00 98.12 159 ALA A CA 1
ATOM 1232 C C . ALA A 1 159 ? -14.062 10.300 0.496 1.00 98.12 159 ALA A C 1
ATOM 1234 O O . ALA A 1 159 ? -12.832 10.247 0.523 1.00 98.12 159 ALA A O 1
ATOM 1235 N N . THR A 1 160 ? -14.688 11.285 -0.151 1.00 97.69 160 THR A N 1
ATOM 1236 C CA . THR A 1 160 ? -13.953 12.309 -0.916 1.00 97.69 160 THR A CA 1
ATOM 1237 C C . THR A 1 160 ? -12.925 13.059 -0.073 1.00 97.69 160 THR A C 1
ATOM 1239 O O . THR A 1 160 ? -11.776 13.191 -0.503 1.00 97.69 160 THR A O 1
ATOM 1242 N N . ASP A 1 161 ? -13.301 13.466 1.136 1.00 97.88 161 ASP A N 1
ATOM 1243 C CA . ASP A 1 161 ? -12.407 14.187 2.045 1.00 97.88 161 ASP A CA 1
ATOM 1244 C C . ASP A 1 161 ? -11.285 13.281 2.572 1.00 97.88 161 ASP A C 1
ATOM 1246 O O . ASP A 1 161 ? -10.134 13.707 2.682 1.00 97.88 161 ASP A O 1
ATOM 1250 N N . ASP A 1 162 ? -11.579 11.998 2.772 1.00 98.38 162 ASP A N 1
ATOM 1251 C CA . ASP A 1 162 ? -10.611 11.001 3.235 1.00 98.38 162 ASP A CA 1
ATOM 1252 C C . ASP A 1 162 ? -9.571 10.685 2.169 1.00 98.38 162 ASP A C 1
ATOM 1254 O O . ASP A 1 162 ? -8.382 10.572 2.468 1.00 98.38 162 ASP A O 1
ATOM 1258 N N . ARG A 1 163 ? -9.977 10.634 0.895 1.00 97.69 163 ARG A N 1
ATOM 1259 C CA . ARG A 1 163 ? -9.035 10.533 -0.229 1.00 97.69 163 ARG A CA 1
ATOM 1260 C C . ARG A 1 163 ? -8.115 11.744 -0.291 1.00 97.69 163 ARG A C 1
ATOM 1262 O O . ARG A 1 163 ? -6.923 11.583 -0.546 1.00 97.69 163 ARG A O 1
ATOM 1269 N N . ALA A 1 164 ? -8.648 12.944 -0.064 1.00 97.38 164 ALA A N 1
ATOM 1270 C CA . ALA A 1 164 ? -7.845 14.161 -0.044 1.00 97.38 164 ALA A CA 1
ATOM 1271 C C . ALA A 1 164 ? -6.856 14.163 1.133 1.00 97.38 164 ALA A C 1
ATOM 1273 O O . ALA A 1 164 ? -5.703 14.559 0.959 1.00 97.38 164 ALA A O 1
ATOM 1274 N N . LEU A 1 165 ? -7.272 13.686 2.309 1.00 97.69 165 LEU A N 1
ATOM 1275 C CA . LEU A 1 165 ? -6.398 13.543 3.471 1.00 97.69 165 LEU A CA 1
ATOM 1276 C C . LEU A 1 165 ? -5.300 12.498 3.228 1.00 97.69 165 LEU A C 1
ATOM 1278 O O . LEU A 1 165 ? -4.123 12.807 3.394 1.00 97.69 165 LEU A O 1
ATOM 1282 N N . MET A 1 166 ? -5.650 11.313 2.726 1.00 97.19 166 MET A N 1
ATOM 1283 C CA . MET A 1 166 ? -4.685 10.270 2.351 1.00 97.19 166 MET A CA 1
ATOM 1284 C C . MET A 1 166 ? -3.679 10.762 1.304 1.00 97.19 166 MET A C 1
ATOM 1286 O O . MET A 1 166 ? -2.484 10.496 1.414 1.00 97.19 166 MET A O 1
ATOM 1290 N N . ALA A 1 167 ? -4.122 11.536 0.311 1.00 95.75 167 ALA A N 1
ATOM 1291 C CA . ALA A 1 167 ? -3.224 12.135 -0.676 1.00 95.75 167 ALA A CA 1
ATOM 1292 C C . ALA A 1 167 ? -2.209 13.106 -0.049 1.00 95.75 167 ALA A C 1
ATOM 1294 O O . ALA A 1 167 ? -1.068 13.155 -0.506 1.00 95.75 167 ALA A O 1
ATOM 1295 N N . LYS A 1 168 ? -2.589 13.834 1.011 1.00 95.31 168 LYS A N 1
ATOM 1296 C CA . LYS A 1 168 ? -1.666 14.697 1.766 1.00 95.31 168 LYS A CA 1
ATOM 1297 C C . LYS A 1 168 ? -0.663 13.892 2.590 1.00 95.31 168 LYS A C 1
ATOM 1299 O O . LYS A 1 168 ? 0.496 14.270 2.622 1.00 95.31 168 LYS A O 1
ATOM 1304 N N . LEU A 1 169 ? -1.091 12.793 3.218 1.00 93.75 169 LEU A N 1
ATOM 1305 C CA . LEU A 1 169 ? -0.204 11.898 3.983 1.00 93.75 169 LEU A CA 1
ATOM 1306 C C . LEU A 1 169 ? 0.797 11.157 3.089 1.00 93.75 169 LEU A C 1
ATOM 1308 O O 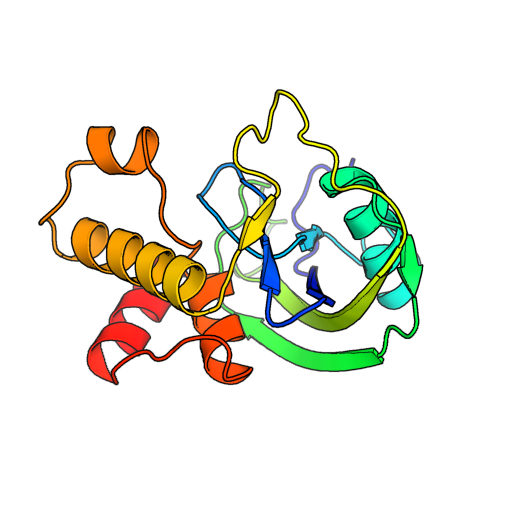. LEU A 1 169 ? 1.871 10.766 3.532 1.00 93.75 169 LEU A O 1
ATOM 1312 N N . CYS A 1 170 ? 0.417 10.937 1.833 1.00 89.56 170 CYS A N 1
ATOM 1313 C CA . CYS A 1 170 ? 1.263 10.323 0.824 1.00 89.56 170 CYS A CA 1
ATOM 1314 C C . CYS A 1 170 ? 2.465 11.226 0.474 1.00 89.56 170 CYS A C 1
ATOM 1316 O O . CYS A 1 170 ? 3.583 10.727 0.369 1.00 89.56 170 CYS A O 1
ATOM 1318 N N . ALA A 1 171 ? 2.235 12.537 0.327 1.00 82.44 171 ALA A N 1
ATOM 1319 C CA . ALA A 1 171 ? 3.217 13.533 -0.121 1.00 82.44 171 ALA A CA 1
ATOM 1320 C C . ALA A 1 171 ? 4.240 13.929 0.958 1.00 82.44 171 ALA A C 1
ATOM 1322 O O . ALA A 1 171 ? 5.448 14.014 0.648 1.00 82.44 171 ALA A O 1
#

pLDDT: mean 94.09, std 6.06, range [59.56, 98.69]

Sequence (171 aa):
MPTYCDSTMVAVLITADDELVLVQHQLGMGAPAAHALALHSTWIRAAREETAAQTGLSLVDAHAVTSGRLPDRCTRPLPWGRAPGHTWQWWQGRGQGQVRRPCAAPRTGWYDRGEAQYLAELTLEHARGHRTDAEHTQEPGLIAAHALWMHRLGVIELATDDRALMAKLCA

Foldseek 3Di:
DDQAQPQAKEFEFADDPQWTWWWADPQGIFGQMDHEVVVHVDRVRRHQVSCCVGWVWGWPPKDWDDWDWAQADDPHHHDPPDHHTHTYIYIYTYTDDGTDADPVTNPTDIDHLVRLQVLLVQQVCVLVVVDDPVRCNVHPGDQLVRVLVCCVVVSYDADPVSNVSSSVSRD

Radius of gyration: 15.22 Å; chains: 1; bounding box: 36×39×36 Å